Protein AF-K0SWX4-F1 (afdb_monomer)

Structure (mmCIF, N/CA/C/O backbone):
data_AF-K0SWX4-F1
#
_entry.id   AF-K0SWX4-F1
#
loop_
_atom_site.group_PDB
_atom_site.id
_atom_site.type_symbol
_atom_site.label_atom_id
_atom_site.label_alt_id
_atom_site.label_comp_id
_atom_site.label_asym_id
_atom_site.label_entity_id
_atom_site.label_seq_id
_atom_site.pdbx_PDB_ins_code
_atom_site.Cartn_x
_atom_site.Cartn_y
_atom_site.Cartn_z
_atom_site.occupancy
_atom_site.B_iso_or_equiv
_atom_site.auth_seq_id
_atom_site.auth_comp_id
_atom_site.auth_asym_id
_atom_site.auth_atom_id
_atom_site.pdbx_PDB_model_num
ATOM 1 N N . MET A 1 1 ? -8.204 -8.495 -2.768 1.00 73.88 1 MET A N 1
ATOM 2 C CA . MET A 1 1 ? -7.531 -7.371 -2.084 1.00 73.88 1 MET A CA 1
ATOM 3 C C . MET A 1 1 ? -8.115 -6.073 -2.596 1.00 73.88 1 MET A C 1
ATOM 5 O O . MET A 1 1 ? -8.138 -5.875 -3.806 1.00 73.88 1 MET A O 1
ATOM 9 N N . SER A 1 2 ? -8.599 -5.225 -1.696 1.00 73.62 2 SER A N 1
ATOM 10 C CA . SER A 1 2 ? -9.061 -3.868 -1.990 1.00 73.62 2 SER A CA 1
ATOM 11 C C . SER A 1 2 ? -8.712 -2.959 -0.817 1.00 73.62 2 SER A C 1
ATOM 13 O O . SER A 1 2 ? -8.769 -3.382 0.331 1.00 73.62 2 SER A O 1
ATOM 15 N N . LEU A 1 3 ? -8.349 -1.711 -1.095 1.00 68.25 3 LEU A N 1
ATOM 16 C CA . LEU A 1 3 ? -8.061 -0.718 -0.062 1.00 68.25 3 LEU A CA 1
ATOM 17 C C . LEU A 1 3 ? -9.320 0.089 0.289 1.00 68.25 3 LEU A C 1
ATOM 19 O O . LEU A 1 3 ? -10.052 0.517 -0.609 1.00 68.25 3 LEU A O 1
ATOM 23 N N . VAL A 1 4 ? -9.515 0.353 1.579 1.00 74.12 4 VAL A N 1
ATOM 24 C CA . VAL A 1 4 ? -10.609 1.136 2.162 1.00 74.12 4 VAL A CA 1
ATOM 25 C C . VAL A 1 4 ? -9.999 2.144 3.145 1.00 74.12 4 VAL A C 1
ATOM 27 O O . VAL A 1 4 ? -9.346 1.778 4.109 1.00 74.12 4 VAL A O 1
ATOM 30 N N . SER A 1 5 ? -10.140 3.449 2.911 1.00 65.44 5 SER A N 1
ATOM 31 C CA . SER A 1 5 ? -9.577 4.437 3.847 1.00 65.44 5 SER A CA 1
ATOM 32 C C . SER A 1 5 ? -10.536 4.763 4.982 1.00 65.44 5 SER A C 1
ATOM 34 O O . SER A 1 5 ? -11.721 5.000 4.730 1.00 65.44 5 SER A O 1
ATOM 36 N N . VAL A 1 6 ? -9.986 4.994 6.173 1.00 60.62 6 VAL A N 1
ATOM 37 C CA . VAL A 1 6 ? -10.637 5.818 7.195 1.00 60.62 6 VAL A CA 1
ATOM 38 C C . VAL A 1 6 ? -10.441 7.280 6.772 1.00 60.62 6 VAL A C 1
ATOM 40 O O . VAL A 1 6 ? -9.322 7.779 6.724 1.00 60.62 6 VAL A O 1
ATOM 43 N N . ALA A 1 7 ? -11.506 7.933 6.309 1.00 52.31 7 ALA A N 1
ATOM 44 C CA . ALA A 1 7 ? -11.411 9.186 5.556 1.00 52.31 7 ALA A CA 1
ATOM 45 C C . ALA A 1 7 ? -10.771 10.352 6.343 1.00 52.31 7 ALA A C 1
ATOM 47 O O . ALA A 1 7 ? -11.302 10.776 7.370 1.00 52.31 7 ALA A O 1
ATOM 48 N N . GLU A 1 8 ? -9.717 10.961 5.787 1.00 57.41 8 GLU A N 1
ATOM 49 C CA . GLU A 1 8 ? -9.300 12.328 6.128 1.00 57.41 8 GLU A CA 1
ATOM 50 C C . GLU A 1 8 ? -10.090 13.349 5.287 1.00 57.41 8 GLU A C 1
ATOM 52 O O . GLU A 1 8 ? -10.348 13.146 4.096 1.00 57.41 8 GLU A O 1
ATOM 57 N N . GLN A 1 9 ? -10.517 14.458 5.901 1.00 57.69 9 GLN A N 1
ATOM 58 C CA . GLN A 1 9 ? -11.397 15.434 5.247 1.00 57.69 9 GLN A CA 1
ATOM 59 C C . GLN A 1 9 ? -10.751 16.038 3.986 1.00 57.69 9 GLN A C 1
ATOM 61 O O . GLN A 1 9 ? -9.709 16.681 4.053 1.00 57.69 9 GLN A O 1
ATOM 66 N N . GLY A 1 10 ? -11.413 15.888 2.832 1.00 62.50 10 GLY A N 1
ATOM 67 C CA . GLY A 1 10 ? -11.017 16.525 1.568 1.00 62.50 10 GLY A CA 1
ATOM 68 C C . GLY A 1 10 ? -10.025 15.740 0.697 1.00 62.50 10 GLY A C 1
ATOM 69 O O . GLY A 1 10 ? -9.715 16.201 -0.403 1.00 62.50 10 GLY A O 1
ATOM 70 N N . LEU A 1 11 ? -9.568 14.562 1.136 1.00 71.06 11 LEU A N 1
ATOM 71 C CA . LEU A 1 11 ? -8.684 13.681 0.369 1.00 71.06 11 LEU A CA 1
ATOM 72 C C . LEU A 1 11 ? -9.483 12.711 -0.518 1.00 71.06 11 LEU A C 1
ATOM 74 O O . LEU A 1 11 ? -10.332 11.961 -0.038 1.00 71.06 11 LEU A O 1
ATOM 78 N N . SER A 1 12 ? -9.175 12.662 -1.818 1.00 75.88 12 SER A N 1
ATOM 79 C CA . SER A 1 12 ? -9.684 11.611 -2.711 1.00 75.88 12 SER A CA 1
ATOM 80 C C . SER A 1 12 ? -8.757 10.398 -2.670 1.00 75.88 12 SER A C 1
ATOM 82 O O . SER A 1 12 ? -7.891 10.250 -3.533 1.00 75.88 12 SER A O 1
ATOM 84 N N . PHE A 1 13 ? -8.961 9.524 -1.681 1.00 81.25 13 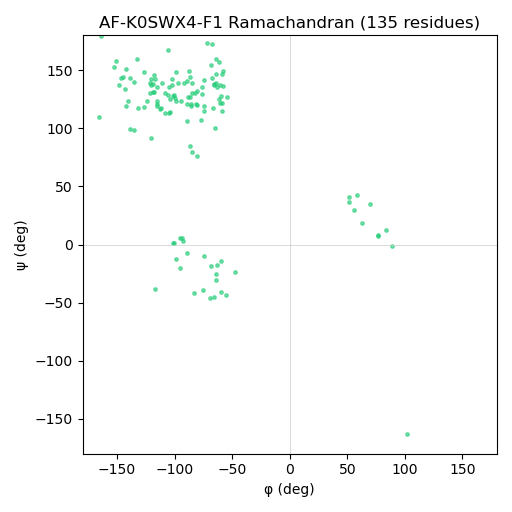PHE A N 1
ATOM 85 C CA . PHE A 1 13 ? -8.174 8.300 -1.495 1.00 81.25 13 PHE A CA 1
ATOM 86 C C . PHE A 1 13 ? -8.244 7.344 -2.690 1.00 81.25 13 PHE A C 1
ATOM 88 O O . PHE A 1 13 ? -7.234 6.773 -3.089 1.00 81.25 13 PHE A O 1
ATOM 95 N N . ILE A 1 14 ? -9.429 7.180 -3.281 1.00 84.81 14 ILE A N 1
ATOM 96 C CA . ILE A 1 14 ? -9.672 6.277 -4.407 1.00 84.81 14 ILE A CA 1
ATOM 97 C C . ILE A 1 14 ? -10.204 7.051 -5.607 1.00 84.81 14 ILE A C 1
ATOM 99 O O . ILE A 1 14 ? -11.053 7.933 -5.473 1.00 84.81 14 ILE A O 1
ATOM 103 N N . GLN A 1 15 ? -9.723 6.708 -6.799 1.00 81.38 15 GLN A N 1
ATOM 104 C CA . GLN A 1 15 ? -10.262 7.230 -8.047 1.00 81.38 15 GLN A CA 1
ATOM 105 C C . GLN A 1 15 ? -10.264 6.165 -9.139 1.00 81.38 15 GLN A C 1
ATOM 107 O O . GLN A 1 15 ? -9.259 5.496 -9.369 1.00 81.38 15 GLN A O 1
ATOM 112 N N . SER A 1 16 ? -11.383 6.044 -9.857 1.00 81.44 16 SER A N 1
ATOM 113 C CA . SER A 1 16 ? -11.470 5.172 -11.028 1.00 81.44 16 SER A CA 1
ATOM 114 C C . SER A 1 16 ? -10.985 5.908 -12.280 1.00 81.44 16 SER A C 1
ATOM 116 O O . SER A 1 16 ? -11.525 6.954 -12.646 1.00 81.44 16 SER A O 1
ATOM 118 N N . ILE A 1 17 ? -9.951 5.379 -12.935 1.00 77.75 17 ILE A N 1
ATOM 119 C CA . ILE A 1 17 ? -9.400 5.886 -14.197 1.00 77.75 17 ILE A CA 1
ATOM 120 C C . ILE A 1 17 ? -9.359 4.712 -15.177 1.00 77.75 17 ILE A C 1
ATOM 122 O O . ILE A 1 17 ? -8.703 3.706 -14.929 1.00 77.75 17 ILE A O 1
ATOM 126 N N . GLY A 1 18 ? -10.085 4.812 -16.295 1.00 76.44 18 GLY A N 1
ATOM 127 C CA . GLY A 1 18 ? -10.105 3.752 -17.312 1.00 76.44 18 GLY A CA 1
ATOM 128 C C . GLY A 1 18 ? -10.575 2.390 -16.779 1.00 76.44 18 GLY A C 1
ATOM 129 O O . GLY A 1 18 ? -9.968 1.370 -17.100 1.00 76.44 18 GLY A O 1
ATOM 130 N N . ASN A 1 19 ? -11.629 2.379 -15.953 1.00 80.38 19 ASN A N 1
ATOM 131 C CA . ASN A 1 19 ? -12.196 1.193 -15.287 1.00 80.38 19 ASN A CA 1
ATOM 132 C C . ASN A 1 19 ? -11.254 0.487 -14.299 1.00 80.38 19 ASN A C 1
ATOM 134 O O . ASN A 1 19 ? -11.477 -0.674 -13.955 1.00 80.38 19 ASN A O 1
ATOM 138 N N . LYS A 1 20 ? -10.201 1.167 -13.840 1.00 80.56 20 LYS A N 1
ATOM 139 C CA . LYS A 1 20 ? -9.308 0.673 -12.793 1.00 80.56 20 LYS A CA 1
ATOM 140 C C . LYS A 1 20 ? -9.313 1.631 -11.620 1.00 80.56 20 LYS A C 1
ATOM 142 O O . LYS A 1 20 ? -9.259 2.843 -11.814 1.00 80.56 20 LYS A O 1
ATOM 147 N N . ASN A 1 21 ? -9.357 1.077 -10.417 1.00 84.44 21 ASN A N 1
ATOM 148 C CA . ASN A 1 21 ? -9.176 1.859 -9.208 1.00 84.44 21 ASN A CA 1
ATOM 149 C C . ASN A 1 21 ? -7.694 2.189 -9.040 1.00 84.44 21 ASN A C 1
ATOM 151 O O . ASN A 1 21 ? -6.822 1.343 -9.237 1.00 84.44 21 ASN A O 1
ATOM 155 N N . HIS A 1 22 ? -7.435 3.438 -8.695 1.00 83.19 22 HIS A N 1
ATOM 156 C CA . HIS A 1 22 ? -6.139 3.940 -8.287 1.00 83.19 22 HIS A CA 1
ATOM 157 C C . HIS A 1 22 ? -6.280 4.506 -6.884 1.00 83.19 22 HIS A C 1
ATOM 159 O O . HIS A 1 22 ? -7.295 5.134 -6.573 1.00 83.19 22 HIS A O 1
ATOM 165 N N . TYR A 1 23 ? -5.249 4.304 -6.073 1.00 90.75 23 TYR A N 1
ATOM 166 C CA . TYR A 1 23 ? -5.248 4.711 -4.676 1.00 90.75 23 TYR A CA 1
ATOM 167 C C . TYR A 1 23 ? -4.163 5.752 -4.420 1.00 90.75 23 TYR A C 1
ATOM 169 O O . TYR A 1 23 ? -3.082 5.686 -5.010 1.00 90.75 23 TYR A O 1
ATOM 177 N N . LEU A 1 24 ? -4.467 6.727 -3.573 1.00 91.12 24 LEU A N 1
ATOM 178 C CA . LEU A 1 24 ? -3.579 7.805 -3.165 1.00 91.12 24 LEU A CA 1
ATOM 179 C C . LEU A 1 24 ? -3.253 7.636 -1.690 1.00 91.12 24 LEU A C 1
ATOM 181 O O . LEU A 1 24 ? -4.142 7.698 -0.849 1.00 91.12 24 LEU A O 1
ATOM 185 N N . LEU A 1 25 ? -1.978 7.419 -1.402 1.00 92.19 25 LEU A N 1
ATOM 186 C CA . LEU A 1 25 ? -1.449 7.267 -0.060 1.00 92.19 25 LEU A CA 1
ATOM 187 C C . LEU A 1 25 ? -0.699 8.534 0.337 1.00 92.19 25 LEU A C 1
ATOM 189 O O . LEU A 1 25 ? 0.087 9.079 -0.446 1.00 92.19 25 LEU A O 1
ATOM 193 N N . HIS A 1 26 ? -0.939 8.975 1.563 1.00 92.19 26 HIS A N 1
ATOM 194 C CA . HIS A 1 26 ? -0.179 10.029 2.225 1.00 92.19 26 HIS A CA 1
ATOM 195 C C . HIS A 1 26 ? 0.718 9.405 3.287 1.00 92.19 26 HIS A C 1
ATOM 197 O O . HIS A 1 26 ? 0.564 8.233 3.616 1.00 92.19 26 HIS A O 1
ATOM 203 N N . SER A 1 27 ? 1.666 10.173 3.808 1.00 93.31 27 SER A N 1
ATOM 204 C CA . SER A 1 27 ? 2.477 9.776 4.961 1.00 93.31 27 SER A CA 1
ATOM 205 C C . SER A 1 27 ? 1.636 9.697 6.217 1.00 93.31 27 SER A C 1
ATOM 207 O O . SER A 1 27 ? 0.779 10.554 6.420 1.00 93.31 27 SER A O 1
ATOM 209 N N . SER A 1 28 ? 1.940 8.722 7.073 1.00 92.62 28 SER A N 1
ATOM 210 C CA . SER A 1 28 ? 1.291 8.561 8.378 1.00 92.62 28 SER A CA 1
ATOM 211 C C . SER A 1 28 ? -0.237 8.455 8.290 1.00 92.62 28 SER A C 1
ATOM 213 O O . SER A 1 28 ? -0.948 8.869 9.201 1.00 92.62 28 SER A O 1
ATOM 215 N N . MET A 1 29 ? -0.738 7.914 7.180 1.00 90.25 29 MET A N 1
ATOM 216 C CA . MET A 1 29 ? -2.155 7.718 6.907 1.00 90.25 29 MET A CA 1
ATOM 217 C C . MET A 1 29 ? -2.551 6.301 7.316 1.00 90.25 29 MET A C 1
ATOM 219 O O . MET A 1 29 ? -1.982 5.330 6.813 1.00 90.25 29 MET A O 1
ATOM 223 N N . THR A 1 30 ? -3.547 6.183 8.191 1.00 92.44 30 THR A N 1
ATOM 224 C CA . THR A 1 30 ? -4.129 4.889 8.566 1.00 92.44 30 THR A CA 1
ATOM 225 C C . THR A 1 30 ? -5.123 4.423 7.508 1.00 92.44 30 THR A C 1
ATOM 227 O O . THR A 1 30 ? -5.977 5.180 7.037 1.00 92.44 30 THR A O 1
ATOM 230 N N . ILE A 1 31 ? -4.993 3.163 7.112 1.00 91.25 31 ILE A N 1
ATOM 231 C CA . ILE A 1 31 ? -5.726 2.554 6.010 1.00 91.25 31 ILE A CA 1
ATOM 232 C C . ILE A 1 31 ? -6.230 1.187 6.451 1.00 91.25 31 ILE A C 1
ATOM 234 O O . ILE A 1 31 ? -5.512 0.420 7.093 1.00 91.25 31 ILE A O 1
ATOM 238 N N . GLU A 1 32 ? -7.457 0.877 6.050 1.00 91.62 32 GLU A N 1
ATOM 239 C CA . GLU A 1 32 ? -8.017 -0.461 6.121 1.00 91.62 32 GLU A CA 1
ATOM 240 C C . GLU A 1 32 ? -7.911 -1.142 4.747 1.00 91.62 32 GLU A C 1
ATOM 242 O O . GLU A 1 32 ? -7.913 -0.518 3.681 1.00 91.62 32 GLU A O 1
ATOM 247 N N . MET A 1 33 ? -7.757 -2.454 4.741 1.00 89.69 33 MET A N 1
ATOM 248 C CA . MET A 1 33 ? -7.595 -3.237 3.529 1.00 89.69 33 MET A CA 1
ATOM 249 C C . MET A 1 33 ? -8.367 -4.535 3.675 1.00 89.69 33 MET A C 1
ATOM 251 O O . MET A 1 33 ? -8.097 -5.318 4.579 1.00 89.69 33 MET A O 1
ATOM 255 N N . ASP A 1 34 ? -9.270 -4.788 2.738 1.00 91.25 34 ASP A N 1
ATOM 256 C CA . ASP A 1 34 ? -9.934 -6.077 2.619 1.00 91.25 34 ASP A CA 1
ATOM 257 C C . ASP A 1 34 ? -9.018 -7.050 1.878 1.00 91.25 34 ASP A C 1
ATOM 259 O O . ASP A 1 34 ? -8.618 -6.817 0.727 1.00 91.25 34 ASP A O 1
ATOM 263 N N . LEU A 1 35 ? -8.689 -8.157 2.534 1.00 89.75 35 LEU A N 1
ATOM 264 C CA . LEU A 1 35 ? -7.942 -9.271 1.974 1.00 89.75 35 LEU A CA 1
ATOM 265 C C . LEU A 1 35 ? -8.876 -10.423 1.615 1.00 89.75 35 LEU A C 1
ATOM 267 O O . LEU A 1 35 ? -9.792 -10.769 2.350 1.00 89.75 35 LEU A O 1
ATOM 271 N N . ASP A 1 36 ? -8.568 -11.080 0.498 1.00 87.06 36 ASP A N 1
ATOM 272 C CA . ASP A 1 36 ? -9.267 -12.285 0.062 1.00 87.06 36 ASP A CA 1
ATOM 273 C C . ASP A 1 36 ? -8.291 -13.457 0.024 1.00 87.06 36 ASP A C 1
ATOM 275 O O . ASP A 1 36 ? -7.130 -13.297 -0.363 1.00 87.06 36 ASP A O 1
ATOM 279 N N . GLY A 1 37 ? -8.783 -14.658 0.334 1.00 84.81 37 GLY A N 1
ATOM 280 C CA . GLY A 1 37 ? -8.013 -15.891 0.160 1.00 84.81 37 GLY A CA 1
ATOM 281 C C . GLY A 1 37 ? -6.841 -16.037 1.130 1.00 84.81 37 GLY A C 1
ATOM 282 O O . GLY A 1 37 ? -5.804 -16.588 0.749 1.00 84.81 37 GLY A O 1
ATOM 283 N N . LEU A 1 38 ? -7.008 -15.548 2.361 1.00 87.81 38 LEU A N 1
ATOM 284 C CA . LEU A 1 38 ? -6.068 -15.778 3.452 1.00 87.81 38 LEU A CA 1
ATOM 285 C C . LEU A 1 38 ? -5.906 -17.285 3.726 1.00 87.81 38 LEU A C 1
ATOM 287 O O . LEU A 1 38 ? -6.858 -18.057 3.561 1.00 87.81 38 LEU A O 1
ATOM 291 N N . PRO A 1 39 ? -4.709 -17.738 4.137 1.00 88.00 39 PRO A N 1
ATOM 292 C CA . PRO A 1 39 ? -4.557 -19.080 4.681 1.00 88.00 39 PRO A CA 1
ATOM 293 C C . PRO A 1 39 ? -5.399 -19.236 5.958 1.00 88.00 39 PRO A C 1
ATOM 295 O O . PRO A 1 39 ? -5.696 -18.256 6.636 1.00 88.00 39 PRO A O 1
ATOM 298 N N . ALA A 1 40 ? -5.749 -20.478 6.300 1.00 85.94 40 ALA A N 1
ATOM 299 C CA . ALA A 1 40 ? -6.442 -20.766 7.553 1.00 85.94 40 ALA A CA 1
ATOM 300 C C . ALA A 1 40 ? -5.616 -20.269 8.752 1.00 85.94 40 ALA A C 1
ATOM 302 O O . ALA A 1 40 ? -4.393 -20.462 8.762 1.00 85.94 40 ALA A O 1
ATOM 303 N N . GLU A 1 41 ? -6.271 -19.638 9.726 1.00 83.56 41 GLU A N 1
ATOM 304 C CA . GLU A 1 41 ? -5.633 -18.959 10.862 1.00 83.56 41 GLU A CA 1
ATOM 305 C C . GLU A 1 41 ? -4.697 -19.904 11.625 1.00 83.56 41 GLU A C 1
ATOM 307 O O . GLU A 1 41 ? -3.539 -19.577 11.864 1.00 83.56 41 GLU A O 1
ATOM 312 N N . GLU A 1 42 ? -5.132 -21.143 11.866 1.00 85.12 42 GLU A N 1
ATOM 313 C CA . GLU A 1 42 ? -4.357 -22.186 12.545 1.00 85.12 42 GLU A CA 1
ATOM 314 C C . GLU A 1 42 ? -3.076 -22.602 11.807 1.00 85.12 42 GLU A C 1
ATOM 316 O O . GLU A 1 42 ? -2.191 -23.243 12.376 1.00 85.12 42 GLU A O 1
ATOM 321 N N . SER A 1 43 ? -2.977 -22.274 10.516 1.00 85.31 43 SER A N 1
ATOM 322 C CA . SER A 1 43 ? -1.802 -22.568 9.697 1.00 85.31 43 SER A CA 1
ATOM 323 C C . SER A 1 43 ? -0.745 -21.462 9.736 1.00 85.31 43 SER A C 1
ATOM 325 O O . SER A 1 43 ? 0.353 -21.654 9.205 1.00 85.31 43 SER A O 1
ATOM 327 N N . CYS A 1 44 ? -1.068 -20.333 10.366 1.00 82.00 44 CYS A N 1
ATOM 328 C CA . CYS A 1 44 ? -0.151 -19.263 10.714 1.00 82.00 44 CYS A CA 1
ATOM 329 C C . CYS A 1 44 ? 0.177 -19.369 12.210 1.00 82.00 44 CYS A C 1
ATOM 331 O O . CYS A 1 44 ? -0.692 -19.605 13.039 1.00 82.00 44 CYS A O 1
ATOM 333 N N . THR A 1 45 ? 1.444 -19.205 12.595 1.00 77.44 45 THR A N 1
ATOM 334 C CA . THR A 1 45 ? 1.769 -19.022 14.019 1.00 77.44 45 THR A CA 1
ATOM 335 C C . THR A 1 45 ? 1.138 -17.718 14.498 1.00 77.44 45 THR A C 1
ATOM 337 O O . THR A 1 45 ? 1.249 -16.730 13.773 1.00 77.44 45 THR A O 1
ATOM 340 N N . ASN A 1 46 ? 0.561 -17.700 15.704 1.00 62.97 46 ASN A N 1
ATOM 341 C CA . ASN A 1 46 ? -0.208 -16.573 16.265 1.00 62.97 46 ASN A CA 1
ATOM 342 C C . ASN A 1 46 ? 0.467 -15.189 16.140 1.00 62.97 46 ASN A C 1
ATOM 344 O O . ASN A 1 46 ? -0.222 -14.177 16.100 1.00 62.97 46 ASN A O 1
ATOM 348 N N . ASP A 1 47 ? 1.795 -15.139 16.012 1.00 66.69 47 ASP A N 1
ATOM 349 C CA . ASP A 1 47 ? 2.566 -13.894 15.932 1.00 66.69 47 ASP A CA 1
ATOM 350 C C . ASP A 1 47 ? 2.869 -13.425 14.490 1.00 66.69 47 ASP A C 1
ATOM 352 O O . ASP A 1 47 ? 3.638 -12.486 14.289 1.00 66.69 47 ASP A O 1
ATOM 356 N N . ARG A 1 48 ? 2.331 -14.087 13.453 1.00 72.12 48 ARG A N 1
ATOM 357 C CA . ARG A 1 48 ? 2.611 -13.760 12.042 1.00 72.12 48 ARG A CA 1
ATOM 358 C C . ARG A 1 48 ? 1.345 -13.380 11.281 1.00 72.12 48 ARG A C 1
ATOM 360 O O . ARG A 1 48 ? 0.709 -14.223 10.657 1.00 72.12 48 ARG A O 1
ATOM 367 N N . LEU A 1 49 ? 1.049 -12.080 11.261 1.00 80.56 49 LEU A N 1
ATOM 368 C CA . LEU A 1 49 ? -0.044 -11.476 10.480 1.00 80.56 49 LEU A CA 1
ATOM 369 C C . LEU A 1 49 ? 0.265 -11.390 8.965 1.00 80.56 49 LEU A C 1
ATOM 371 O O . LEU A 1 49 ? -0.617 -11.102 8.158 1.00 80.56 49 LEU A O 1
ATOM 375 N N . GLY A 1 50 ? 1.514 -11.669 8.575 1.00 87.81 50 GLY A N 1
ATOM 376 C CA . GLY A 1 50 ? 2.050 -11.407 7.237 1.00 87.81 50 GLY A CA 1
ATOM 377 C C . GLY A 1 50 ? 2.920 -10.149 7.229 1.00 87.81 50 GLY A C 1
ATOM 378 O O . GLY A 1 50 ? 3.359 -9.689 8.283 1.00 87.81 50 GLY A O 1
ATOM 379 N N . THR A 1 51 ? 3.183 -9.601 6.046 1.00 92.38 51 THR A N 1
ATOM 380 C CA . THR A 1 51 ? 3.829 -8.289 5.886 1.00 92.38 51 THR A CA 1
ATOM 381 C C . THR A 1 51 ? 3.231 -7.532 4.706 1.00 92.38 51 THR A C 1
ATOM 383 O O . THR A 1 51 ? 2.770 -8.142 3.736 1.00 92.38 51 THR A O 1
ATOM 386 N N . LEU A 1 52 ? 3.248 -6.204 4.775 1.00 95.19 52 LEU A N 1
ATOM 387 C CA . LEU A 1 52 ? 2.955 -5.344 3.639 1.00 95.19 52 LEU A CA 1
ATOM 388 C C . LEU A 1 52 ? 4.268 -4.838 3.046 1.00 95.19 52 LEU A C 1
ATOM 390 O O . LEU A 1 52 ? 5.099 -4.279 3.754 1.00 95.19 52 LEU A O 1
ATOM 394 N N . ALA A 1 53 ? 4.440 -4.999 1.738 1.00 95.62 53 ALA A N 1
ATOM 395 C CA . ALA A 1 53 ? 5.597 -4.490 1.014 1.00 95.62 53 ALA A CA 1
ATOM 396 C C . ALA A 1 53 ? 5.157 -3.427 0.006 1.00 95.62 53 ALA A C 1
ATOM 398 O O . ALA A 1 53 ? 4.331 -3.688 -0.873 1.00 95.62 53 ALA A O 1
ATOM 399 N N . LEU A 1 54 ? 5.736 -2.234 0.115 1.00 96.06 54 LEU A N 1
ATOM 400 C CA . LEU A 1 54 ? 5.545 -1.130 -0.814 1.00 96.06 54 LEU A CA 1
ATOM 401 C C . LEU A 1 54 ? 6.790 -0.993 -1.693 1.00 96.06 54 LEU A C 1
ATOM 403 O O . LEU A 1 54 ? 7.871 -0.646 -1.221 1.00 96.06 54 LEU A O 1
ATOM 407 N N . ILE A 1 55 ? 6.638 -1.261 -2.988 1.00 95.75 55 ILE A N 1
ATOM 408 C CA . ILE A 1 55 ? 7.747 -1.312 -3.943 1.00 95.75 55 ILE A CA 1
ATOM 409 C C . ILE A 1 55 ? 7.589 -0.202 -4.975 1.00 95.75 55 ILE A C 1
ATOM 411 O O . ILE A 1 55 ? 6.597 -0.160 -5.703 1.00 95.75 55 ILE A O 1
ATOM 415 N N . LYS A 1 56 ? 8.573 0.695 -5.074 1.00 95.12 56 LYS A N 1
ATOM 416 C CA . LYS A 1 56 ? 8.585 1.747 -6.098 1.00 95.12 56 LYS A CA 1
ATOM 417 C C . LYS A 1 56 ? 8.732 1.132 -7.485 1.00 95.12 56 LYS A C 1
ATOM 419 O O . LYS A 1 56 ? 9.557 0.237 -7.680 1.00 95.12 56 LYS A O 1
ATOM 424 N N . LEU A 1 57 ? 7.966 1.631 -8.458 1.00 91.88 57 LEU A N 1
ATOM 425 C CA . LEU A 1 57 ? 8.105 1.178 -9.841 1.00 91.88 57 LEU A CA 1
ATOM 426 C C . LEU A 1 57 ? 9.526 1.440 -10.355 1.00 91.88 57 LEU A C 1
ATOM 428 O O . LEU A 1 57 ? 10.051 2.553 -10.261 1.00 91.88 57 LEU A O 1
ATOM 432 N N . ALA A 1 58 ? 10.130 0.385 -10.895 1.00 89.69 58 ALA A N 1
ATOM 433 C CA . ALA A 1 58 ? 11.482 0.410 -11.423 1.00 89.69 58 ALA A CA 1
ATOM 434 C C . ALA A 1 58 ? 11.573 1.268 -12.694 1.00 89.69 58 ALA A C 1
ATOM 436 O O . ALA A 1 58 ? 10.603 1.426 -13.441 1.00 89.69 58 ALA A O 1
ATOM 437 N N . SER A 1 59 ? 12.767 1.791 -12.955 1.00 87.62 59 SER A N 1
ATOM 438 C CA . SER A 1 59 ? 13.098 2.488 -14.196 1.00 87.62 59 SER A CA 1
ATOM 439 C C . SER A 1 59 ? 14.489 2.045 -14.609 1.00 87.62 59 SER A C 1
ATOM 441 O O . SER A 1 59 ? 15.492 2.496 -14.045 1.00 87.62 59 SER A O 1
ATOM 443 N N . ASN A 1 60 ? 14.521 1.106 -15.554 1.00 89.81 60 ASN A N 1
ATOM 444 C CA . ASN A 1 60 ? 15.712 0.316 -15.823 1.00 89.81 60 ASN A CA 1
ATOM 445 C C . ASN A 1 60 ? 16.237 0.604 -17.219 1.00 89.81 60 ASN A C 1
ATOM 447 O O . ASN A 1 60 ? 15.487 0.634 -18.195 1.00 89.81 60 ASN A O 1
ATOM 451 N N . THR 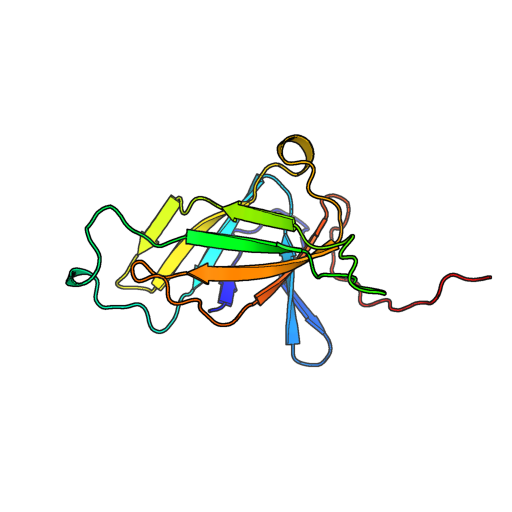A 1 61 ? 17.548 0.780 -17.318 1.00 91.31 61 THR A N 1
ATOM 452 C CA . THR A 1 61 ? 18.238 0.942 -18.595 1.00 91.31 61 THR A CA 1
ATOM 453 C C . THR A 1 61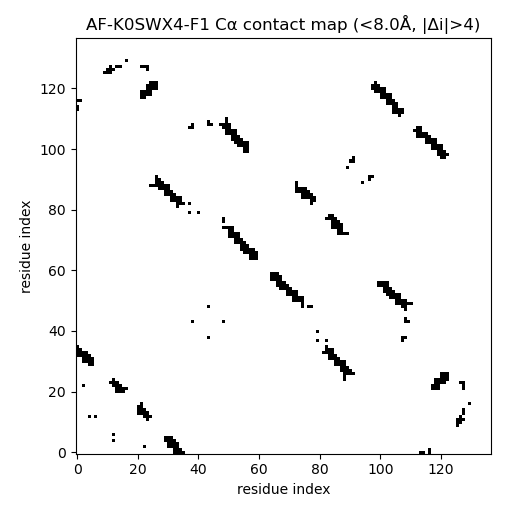 ? 19.641 0.363 -18.489 1.00 91.31 61 THR A C 1
ATOM 455 O O . THR A 1 61 ? 20.306 0.547 -17.478 1.00 91.31 61 THR A O 1
ATOM 458 N N . HIS A 1 62 ? 20.096 -0.371 -19.508 1.00 92.12 62 HIS A N 1
ATOM 459 C CA . HIS A 1 62 ? 21.464 -0.915 -19.579 1.00 92.12 62 HIS A CA 1
ATOM 460 C C . HIS A 1 62 ? 21.912 -1.709 -18.329 1.00 92.12 62 HIS A C 1
ATOM 462 O O . HIS A 1 62 ? 23.066 -1.636 -17.920 1.00 92.12 62 HIS A O 1
ATOM 468 N N . GLY A 1 63 ? 20.998 -2.465 -17.707 1.00 88.19 63 GLY A N 1
ATOM 469 C CA . GLY A 1 63 ? 21.291 -3.245 -16.494 1.00 88.19 63 GLY A CA 1
ATOM 470 C C . GLY A 1 63 ? 21.377 -2.420 -15.205 1.00 88.19 63 GLY A C 1
ATOM 471 O O . GLY A 1 63 ? 21.732 -2.959 -14.163 1.00 88.19 63 GLY A O 1
ATOM 472 N N . TRP A 1 64 ? 21.038 -1.134 -15.266 1.00 87.19 64 TRP A N 1
ATOM 473 C CA . TRP A 1 64 ? 20.9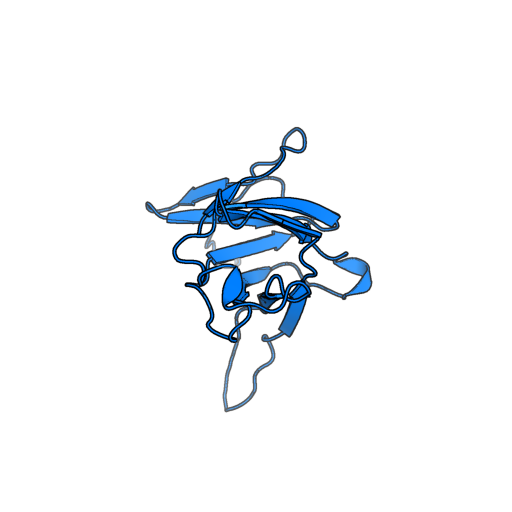93 -0.230 -14.128 1.00 87.19 64 TRP A CA 1
ATOM 474 C C . TRP A 1 64 ? 19.543 0.053 -13.719 1.00 87.19 64 TRP A C 1
ATOM 476 O O . TRP A 1 64 ? 18.739 0.449 -14.566 1.00 87.19 64 TRP A O 1
ATOM 486 N N . ASP A 1 65 ? 19.227 -0.114 -12.431 1.00 88.00 65 ASP A N 1
ATOM 487 C CA . ASP A 1 65 ? 17.955 0.282 -11.812 1.00 88.00 65 ASP A CA 1
ATOM 488 C C . ASP A 1 65 ? 18.191 1.498 -10.907 1.00 88.00 65 ASP A C 1
ATOM 490 O O . ASP A 1 65 ? 18.902 1.421 -9.908 1.00 88.00 65 ASP A O 1
ATOM 494 N N . ASN A 1 66 ? 17.622 2.642 -11.292 1.00 80.94 66 ASN A N 1
ATOM 495 C CA . ASN A 1 66 ? 17.683 3.895 -10.522 1.00 80.94 66 ASN A CA 1
ATOM 496 C C . ASN A 1 66 ? 16.389 4.171 -9.741 1.00 80.94 66 ASN A C 1
ATOM 498 O O . ASN A 1 66 ? 16.218 5.245 -9.162 1.00 80.94 66 ASN A O 1
ATOM 502 N N . GLY A 1 67 ? 15.417 3.266 -9.826 1.00 82.50 67 GLY A N 1
ATOM 503 C CA . GLY A 1 67 ? 14.034 3.542 -9.483 1.00 82.50 67 GLY A CA 1
ATOM 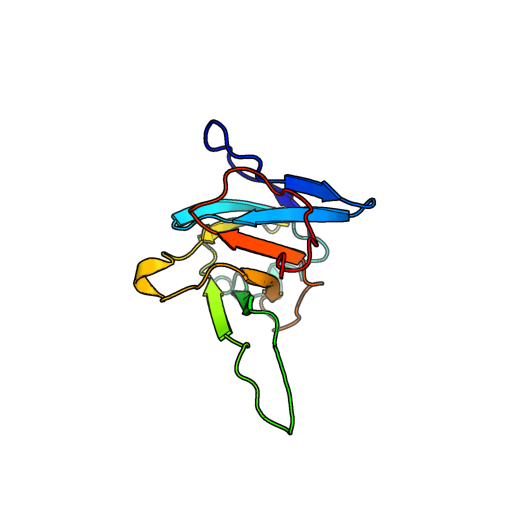504 C C . GLY A 1 67 ? 13.511 2.716 -8.322 1.00 82.50 67 GLY A C 1
ATOM 505 O O . GLY A 1 67 ? 12.734 3.257 -7.533 1.00 82.50 67 GLY A O 1
ATOM 506 N N . GLN A 1 68 ? 13.896 1.447 -8.230 1.00 91.69 68 GLN A N 1
ATOM 507 C CA . GLN A 1 68 ? 13.280 0.514 -7.301 1.00 91.69 68 GLN A CA 1
ATOM 508 C C . GLN A 1 68 ? 13.751 0.745 -5.864 1.00 91.69 68 GLN A C 1
ATOM 510 O O . GLN A 1 68 ? 14.937 0.827 -5.561 1.00 91.69 68 GLN A O 1
ATOM 515 N N . GLN A 1 69 ? 12.777 0.839 -4.970 1.00 93.94 69 GLN A N 1
ATOM 516 C CA . GLN A 1 69 ? 12.952 0.923 -3.526 1.00 93.94 69 GLN A CA 1
ATOM 517 C C . GLN A 1 69 ? 11.883 0.035 -2.898 1.00 93.94 69 GLN A C 1
ATOM 519 O O . GLN A 1 69 ? 10.770 -0.029 -3.426 1.00 93.94 69 GLN A O 1
ATOM 524 N N . LEU A 1 70 ? 12.218 -0.645 -1.806 1.00 94.88 70 LEU A N 1
ATOM 525 C CA . LEU A 1 70 ? 11.301 -1.493 -1.054 1.00 94.88 70 LEU A CA 1
ATOM 526 C C . LEU A 1 70 ? 11.157 -0.925 0.353 1.00 94.88 70 LEU A C 1
ATOM 528 O O . LEU A 1 70 ? 12.158 -0.635 1.006 1.00 94.88 70 LEU A O 1
ATOM 532 N N . PHE A 1 71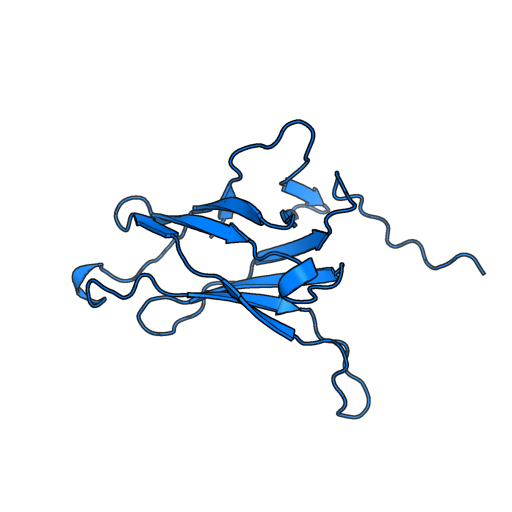 ? 9.913 -0.791 0.798 1.00 95.31 71 PHE A N 1
ATOM 533 C CA . PHE A 1 71 ? 9.561 -0.386 2.150 1.00 95.31 71 PHE A CA 1
ATOM 534 C C . PHE A 1 71 ? 8.657 -1.452 2.762 1.00 95.31 71 PHE A C 1
ATOM 536 O O . PHE A 1 71 ? 7.607 -1.766 2.198 1.00 95.31 71 PHE A O 1
ATOM 543 N N . ASP A 1 72 ? 9.064 -1.988 3.908 1.00 93.31 72 ASP A N 1
ATOM 544 C CA . ASP A 1 72 ? 8.216 -2.858 4.717 1.00 93.31 72 ASP A CA 1
ATOM 545 C C . ASP A 1 72 ? 7.284 -1.992 5.568 1.00 93.31 72 ASP A C 1
ATOM 547 O O . ASP A 1 72 ? 7.722 -1.048 6.230 1.00 93.31 72 ASP A O 1
ATOM 551 N N . ILE A 1 73 ? 5.992 -2.302 5.534 1.00 93.38 73 ILE A N 1
ATOM 552 C CA . ILE A 1 73 ? 4.958 -1.597 6.285 1.00 93.38 73 ILE A CA 1
ATOM 553 C C . ILE A 1 73 ? 4.429 -2.548 7.367 1.00 93.38 73 ILE A C 1
ATOM 555 O O . ILE A 1 73 ? 3.881 -3.606 7.038 1.00 93.38 73 ILE A O 1
ATOM 559 N N . PRO A 1 74 ? 4.589 -2.203 8.657 1.00 91.12 74 PRO A N 1
ATOM 560 C CA . PRO A 1 74 ? 4.041 -2.996 9.746 1.00 91.12 74 PRO A CA 1
ATOM 561 C C . PRO A 1 74 ? 2.517 -3.100 9.658 1.00 91.12 74 PRO A C 1
ATOM 563 O O . PRO A 1 74 ? 1.826 -2.113 9.410 1.00 91.12 74 PRO A O 1
ATOM 566 N N . ILE A 1 75 ? 2.003 -4.304 9.898 1.00 92.88 75 ILE A N 1
ATOM 567 C CA . ILE A 1 75 ? 0.568 -4.553 10.046 1.00 92.88 75 ILE A CA 1
ATOM 568 C C . ILE A 1 75 ? 0.207 -4.310 11.510 1.00 92.88 75 ILE A C 1
ATOM 570 O O . ILE A 1 75 ? 0.831 -4.888 12.400 1.00 92.88 75 ILE A O 1
ATOM 574 N N . GLU A 1 76 ? -0.791 -3.467 11.757 1.00 93.12 76 GLU A N 1
ATOM 575 C CA . GLU A 1 76 ? -1.254 -3.148 13.11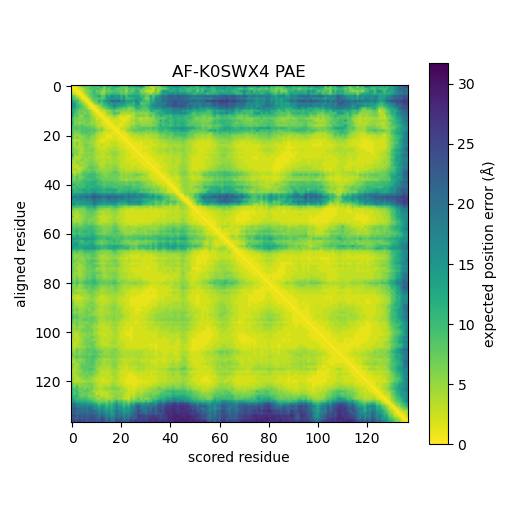2 1.00 93.12 76 GLU A CA 1
ATOM 576 C C . GLU A 1 76 ? -2.239 -4.204 13.614 1.00 93.12 76 GLU A C 1
ATOM 578 O O . GLU A 1 76 ? -2.162 -4.648 14.760 1.00 93.12 76 GLU A O 1
ATOM 583 N N . SER A 1 77 ? -3.148 -4.633 12.739 1.00 91.81 77 SER A N 1
ATOM 584 C CA . SER A 1 77 ? -4.133 -5.670 13.021 1.00 91.81 77 SER A CA 1
ATOM 585 C C . SER A 1 77 ? -4.555 -6.393 11.742 1.00 91.81 77 SER A C 1
ATOM 587 O O . SER A 1 77 ? -4.504 -5.844 10.640 1.00 91.81 77 SER A O 1
ATOM 589 N N . LEU A 1 78 ? -4.972 -7.647 11.902 1.00 91.00 78 LEU A N 1
ATOM 590 C CA . LEU A 1 78 ? -5.620 -8.446 10.869 1.00 91.00 78 LEU A CA 1
ATOM 591 C C . LEU A 1 78 ? -6.702 -9.295 11.535 1.00 91.00 78 LEU A C 1
ATOM 593 O O . LEU A 1 78 ? -6.397 -10.124 12.392 1.00 91.00 78 LEU A O 1
ATOM 597 N N . ASP A 1 79 ? -7.949 -9.098 11.128 1.00 90.25 79 ASP A N 1
ATOM 598 C CA . ASP A 1 79 ? -9.050 -9.994 11.458 1.00 90.25 79 ASP A CA 1
ATOM 599 C C . ASP A 1 79 ? -9.143 -11.083 10.382 1.00 90.25 79 ASP A C 1
ATOM 601 O O . ASP A 1 79 ? -9.583 -10.835 9.261 1.00 90.25 79 ASP A O 1
ATOM 605 N N . TYR A 1 80 ? -8.728 -12.307 10.718 1.00 86.81 80 TYR A N 1
ATOM 606 C CA . TYR A 1 80 ? -8.789 -13.453 9.803 1.00 86.81 80 TYR A CA 1
ATOM 607 C C . TYR A 1 80 ? -10.224 -13.844 9.416 1.00 86.81 80 TYR A C 1
ATOM 609 O O . TYR A 1 80 ? -10.423 -14.427 8.350 1.00 86.81 80 TYR A O 1
ATOM 617 N N . GLY A 1 81 ? -11.221 -13.536 10.254 1.00 86.50 81 GLY A N 1
ATOM 618 C CA . GLY A 1 81 ? -12.620 -13.871 10.003 1.00 86.50 81 GLY A CA 1
ATOM 619 C C . GLY A 1 81 ? -13.267 -12.976 8.948 1.00 86.50 81 GLY A C 1
ATOM 620 O O . GLY A 1 81 ? -14.037 -13.467 8.120 1.00 86.50 81 GLY A O 1
ATOM 621 N N . SER A 1 82 ? -12.948 -11.680 8.961 1.00 88.88 82 SER A N 1
ATOM 622 C CA . SER A 1 82 ? -13.435 -10.712 7.966 1.00 88.88 82 SER A CA 1
ATOM 623 C C . SER A 1 82 ? -12.459 -10.467 6.811 1.00 88.88 82 SER A C 1
ATOM 625 O O . SER A 1 82 ? -12.882 -10.020 5.749 1.00 88.88 82 SER A O 1
ATOM 627 N N . GLY A 1 83 ? -11.173 -10.772 6.994 1.00 89.38 83 GLY A N 1
ATOM 628 C CA . GLY A 1 83 ? -10.103 -10.397 6.069 1.00 89.38 83 GLY A CA 1
ATOM 629 C C . GLY A 1 83 ? -9.686 -8.929 6.180 1.00 89.38 83 GLY A C 1
ATOM 630 O O . GLY A 1 83 ? -8.906 -8.467 5.348 1.00 89.38 83 GLY A O 1
ATOM 631 N N . LEU A 1 84 ? -10.185 -8.196 7.179 1.00 92.25 84 LEU A N 1
ATOM 632 C CA . LEU A 1 84 ? -9.903 -6.778 7.353 1.00 92.25 84 LEU A CA 1
ATOM 633 C C . LEU A 1 84 ? -8.536 -6.577 8.016 1.00 92.25 84 LEU A C 1
ATOM 635 O O . LEU A 1 84 ? -8.293 -7.022 9.139 1.00 92.25 84 LEU A O 1
ATOM 639 N N . LEU A 1 85 ? -7.648 -5.886 7.312 1.00 92.56 85 LEU A N 1
ATOM 640 C CA . LEU A 1 85 ? -6.307 -5.526 7.752 1.00 92.56 85 LEU A CA 1
ATOM 641 C C . LEU A 1 85 ? -6.219 -4.018 7.992 1.00 92.56 85 LEU A C 1
ATOM 643 O O . LEU A 1 85 ? -6.693 -3.246 7.163 1.00 92.56 85 LEU A O 1
ATOM 647 N N . THR A 1 86 ? -5.540 -3.589 9.055 1.00 93.81 86 THR A N 1
ATOM 648 C CA . THR A 1 86 ? -5.250 -2.169 9.314 1.00 93.81 86 THR A CA 1
ATOM 649 C C . THR A 1 86 ? -3.746 -1.922 9.346 1.00 93.81 86 THR A C 1
ATOM 651 O O . THR A 1 86 ? -2.973 -2.712 9.898 1.00 93.81 86 THR A O 1
ATOM 654 N N . PHE A 1 87 ? -3.319 -0.819 8.736 1.00 93.88 87 PHE A N 1
ATOM 655 C CA . PHE A 1 87 ? -1.934 -0.362 8.766 1.00 93.88 87 PHE A CA 1
ATOM 656 C C . PHE A 1 87 ? -1.844 1.156 8.652 1.00 93.88 87 PHE A C 1
ATOM 658 O O . PHE A 1 87 ? -2.720 1.800 8.073 1.00 93.88 87 PHE A O 1
ATOM 665 N N . THR A 1 88 ? -0.730 1.713 9.118 1.00 94.38 88 THR A N 1
ATOM 666 C CA . THR A 1 88 ? -0.373 3.112 8.887 1.00 94.38 88 THR A CA 1
ATOM 667 C C . THR A 1 88 ? 0.791 3.193 7.911 1.00 94.38 88 THR A C 1
ATOM 669 O O . THR A 1 88 ? 1.802 2.502 8.049 1.00 94.38 88 THR A O 1
ATOM 672 N N . THR A 1 89 ? 0.651 4.025 6.882 1.00 93.44 89 THR A N 1
ATOM 673 C CA . THR A 1 89 ? 1.737 4.273 5.932 1.00 93.44 89 THR A CA 1
ATOM 674 C C . THR A 1 89 ? 2.930 4.936 6.627 1.00 93.44 89 THR A C 1
ATOM 676 O O . THR A 1 89 ? 2.757 5.747 7.538 1.00 93.44 89 THR A O 1
ATOM 679 N N . PRO A 1 90 ? 4.165 4.644 6.195 1.00 94.00 90 PRO A N 1
ATOM 680 C CA . PRO A 1 90 ? 5.353 5.235 6.798 1.00 94.00 90 PRO A CA 1
ATOM 681 C C . PRO A 1 90 ? 5.422 6.756 6.617 1.00 94.00 90 PRO A C 1
ATOM 683 O O . PRO A 1 90 ? 4.839 7.328 5.691 1.00 94.00 90 PRO A O 1
ATOM 686 N N . SER A 1 91 ? 6.216 7.407 7.467 1.00 94.75 91 SER A N 1
ATOM 687 C CA . SER A 1 91 ? 6.613 8.798 7.261 1.00 94.75 91 SER A CA 1
ATOM 688 C C . SER A 1 91 ? 7.515 8.904 6.028 1.00 94.75 91 SER A C 1
ATOM 690 O O . SER A 1 91 ? 8.615 8.344 6.002 1.00 94.75 91 SER A O 1
ATOM 692 N N . ALA A 1 92 ? 7.073 9.635 4.998 1.00 93.06 92 ALA A N 1
ATOM 693 C CA . ALA A 1 92 ? 7.891 9.837 3.803 1.00 93.06 92 ALA A CA 1
ATOM 694 C C . ALA A 1 92 ? 9.174 10.615 4.081 1.00 93.06 92 ALA A C 1
ATOM 696 O O . ALA A 1 92 ? 10.169 10.395 3.400 1.00 93.06 92 ALA A O 1
ATOM 697 N N . GLU A 1 93 ? 9.160 11.516 5.063 1.00 93.50 93 GLU A N 1
ATOM 698 C CA . GLU A 1 93 ? 10.348 12.275 5.443 1.00 93.50 93 GLU A CA 1
ATOM 699 C C . GLU A 1 93 ? 11.384 11.367 6.113 1.00 93.50 93 GLU A C 1
ATOM 701 O O . GLU A 1 93 ? 12.552 11.378 5.730 1.00 93.50 93 GLU A O 1
ATOM 706 N N . GLU A 1 94 ? 10.942 10.528 7.053 1.00 93.31 94 GLU A N 1
ATOM 707 C CA . GLU A 1 94 ? 11.816 9.624 7.806 1.00 93.31 94 GLU A CA 1
ATOM 708 C C . GLU A 1 94 ? 12.447 8.554 6.908 1.00 93.31 94 GLU A C 1
ATOM 710 O O . GLU A 1 94 ? 13.653 8.319 6.976 1.00 93.31 94 GLU A O 1
ATOM 715 N N . LEU A 1 95 ? 11.647 7.938 6.030 1.00 91.75 95 LEU A N 1
ATOM 716 C CA . LEU A 1 95 ? 12.107 6.877 5.128 1.00 91.75 95 LEU A CA 1
ATOM 717 C C . LEU A 1 95 ? 12.544 7.387 3.747 1.00 91.75 95 LEU A C 1
ATOM 719 O O . LEU A 1 95 ? 12.852 6.582 2.868 1.00 91.75 95 LEU A O 1
ATOM 723 N N . GLN A 1 96 ? 12.577 8.708 3.538 1.00 91.56 96 GLN A N 1
ATOM 724 C CA . GLN A 1 96 ? 12.931 9.346 2.263 1.00 91.56 96 GLN A CA 1
ATOM 725 C C . GLN A 1 96 ? 12.128 8.801 1.065 1.00 91.56 96 GLN A C 1
ATOM 727 O O . GLN A 1 96 ? 12.654 8.590 -0.032 1.00 91.56 96 GLN A O 1
ATOM 732 N N . ILE A 1 97 ? 10.831 8.564 1.275 1.00 92.44 97 ILE A N 1
ATOM 733 C CA . ILE A 1 97 ? 9.913 8.085 0.239 1.00 92.44 97 ILE A CA 1
ATOM 734 C C . ILE A 1 97 ? 9.616 9.244 -0.704 1.00 92.44 97 ILE A C 1
ATOM 736 O O . ILE A 1 97 ? 9.078 10.278 -0.309 1.00 92.44 97 ILE A O 1
ATOM 740 N N . ILE A 1 98 ? 9.966 9.071 -1.974 1.00 92.44 98 ILE A N 1
ATOM 741 C CA . ILE A 1 98 ? 9.754 10.102 -2.988 1.00 92.44 98 ILE A CA 1
ATOM 742 C C . I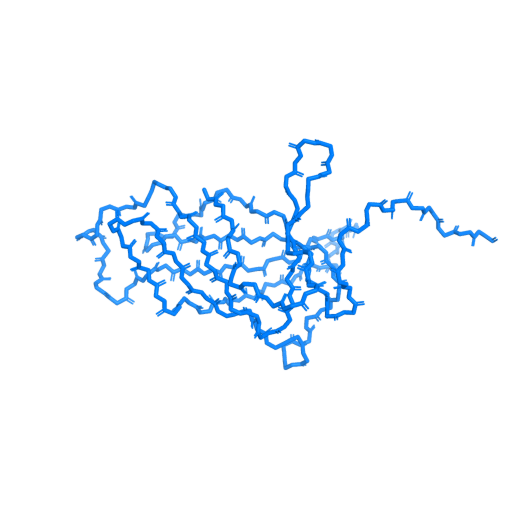LE A 1 98 ? 8.362 10.001 -3.626 1.00 92.44 98 ILE A C 1
ATOM 744 O O . ILE A 1 98 ? 7.846 8.898 -3.801 1.00 92.44 98 ILE A O 1
ATOM 748 N N . PRO A 1 99 ? 7.758 11.121 -4.059 1.00 92.62 99 PRO A N 1
ATOM 749 C CA . PRO A 1 99 ? 6.481 11.080 -4.759 1.00 92.62 99 PRO A CA 1
ATOM 750 C C . PRO A 1 99 ? 6.544 10.246 -6.044 1.00 92.62 99 PRO A C 1
ATOM 752 O O . PRO A 1 99 ? 7.253 10.602 -6.989 1.00 92.62 99 PRO A O 1
ATOM 755 N N . ALA A 1 100 ? 5.819 9.128 -6.096 1.00 91.94 100 ALA A N 1
ATOM 756 C CA . ALA A 1 100 ? 5.835 8.217 -7.241 1.00 91.94 100 ALA A CA 1
ATOM 757 C C . ALA A 1 100 ? 4.652 7.235 -7.228 1.00 91.94 100 ALA A C 1
ATOM 759 O O . ALA A 1 100 ? 3.807 7.237 -6.330 1.00 91.94 100 ALA A O 1
ATOM 760 N N . PHE A 1 101 ? 4.608 6.382 -8.252 1.00 91.38 101 PHE A N 1
ATOM 761 C CA . PHE A 1 101 ? 3.777 5.186 -8.256 1.00 91.38 101 PHE A CA 1
ATOM 762 C C . PHE A 1 101 ? 4.537 4.001 -7.659 1.00 91.38 101 PHE A C 1
ATOM 764 O O . PHE A 1 101 ? 5.725 3.797 -7.927 1.00 91.38 101 PHE A O 1
ATOM 771 N N . TYR A 1 102 ? 3.805 3.213 -6.884 1.00 94.31 102 TYR A N 1
ATOM 772 C CA . TYR A 1 102 ? 4.276 2.051 -6.155 1.00 94.31 102 TYR A CA 1
ATOM 773 C C . TYR A 1 102 ? 3.328 0.871 -6.377 1.00 94.31 102 TYR A C 1
ATOM 775 O O . TYR A 1 102 ? 2.154 1.032 -6.727 1.00 94.31 102 TYR A O 1
ATOM 783 N N . HIS A 1 103 ? 3.846 -0.323 -6.130 1.00 94.81 103 HIS A N 1
ATOM 784 C CA . HIS A 1 103 ? 3.066 -1.531 -5.945 1.00 94.81 103 HIS A CA 1
ATOM 785 C C . HIS A 1 103 ? 3.007 -1.881 -4.465 1.00 94.81 103 HIS A C 1
ATOM 787 O O . HIS A 1 103 ? 4.047 -2.010 -3.824 1.00 94.81 103 HIS A O 1
ATOM 793 N N . LEU A 1 104 ? 1.792 -2.038 -3.947 1.00 95.31 104 LEU A N 1
ATOM 794 C CA . LEU A 1 104 ? 1.542 -2.528 -2.600 1.00 95.31 104 LEU A CA 1
ATOM 795 C C . LEU A 1 104 ? 1.185 -4.012 -2.664 1.00 95.31 104 LEU A C 1
ATOM 797 O O . LEU A 1 104 ? 0.265 -4.403 -3.387 1.00 95.31 104 LEU A O 1
ATOM 801 N N . PHE A 1 105 ? 1.909 -4.823 -1.903 1.00 95.31 105 PHE A N 1
ATOM 802 C CA . PHE A 1 105 ? 1.687 -6.255 -1.770 1.00 95.31 105 PHE A CA 1
ATOM 803 C C . PHE A 1 105 ? 1.372 -6.597 -0.323 1.00 95.31 105 PHE A C 1
ATOM 805 O O . PHE A 1 105 ? 2.135 -6.235 0.566 1.00 95.31 105 PHE A O 1
ATOM 812 N N . TYR A 1 106 ? 0.313 -7.371 -0.106 1.00 94.88 106 TYR A N 1
ATOM 813 C CA . TYR A 1 106 ? 0.200 -8.201 1.086 1.00 94.88 106 TYR A CA 1
ATOM 814 C C . TYR A 1 106 ? 0.923 -9.523 0.842 1.00 94.88 106 TYR A C 1
ATOM 816 O O . TYR A 1 106 ? 0.716 -10.163 -0.190 1.00 94.88 106 TYR A O 1
ATOM 824 N N . ILE A 1 107 ? 1.779 -9.922 1.772 1.00 93.56 107 ILE A N 1
ATOM 825 C CA . ILE A 1 107 ? 2.472 -11.206 1.773 1.00 93.56 107 ILE A CA 1
ATOM 826 C C . ILE A 1 107 ? 1.974 -11.965 2.996 1.00 93.56 107 ILE A C 1
ATOM 828 O O . ILE A 1 107 ? 2.134 -11.496 4.123 1.00 93.56 107 ILE A O 1
ATOM 832 N N . ASP A 1 108 ? 1.357 -13.123 2.770 1.00 91.88 108 ASP A N 1
ATOM 833 C CA . ASP A 1 108 ? 0.774 -13.905 3.856 1.00 91.88 108 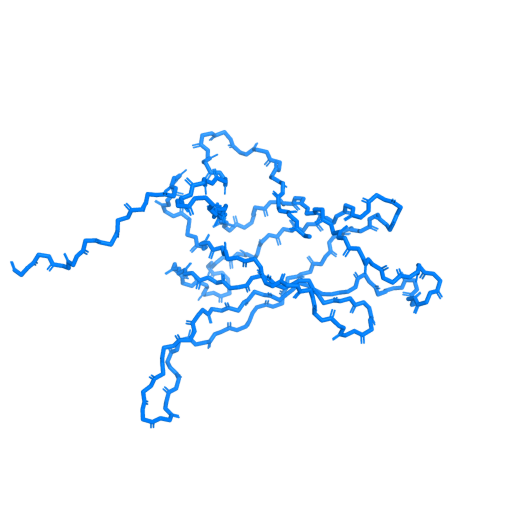ASP A CA 1
ATOM 834 C C . ASP A 1 108 ? 1.840 -14.482 4.805 1.00 91.88 108 ASP A C 1
ATOM 836 O O . ASP A 1 108 ? 3.049 -14.441 4.554 1.00 91.88 108 ASP A O 1
ATOM 840 N N . CYS A 1 109 ? 1.388 -15.074 5.908 1.00 90.38 109 CYS A N 1
ATOM 841 C CA . CYS A 1 109 ? 2.261 -15.686 6.911 1.00 90.38 109 CYS A CA 1
ATOM 842 C C . CYS A 1 109 ? 3.157 -16.825 6.362 1.00 90.38 109 CYS A C 1
ATOM 844 O O . CYS A 1 109 ? 4.109 -17.237 7.031 1.00 90.38 109 CYS A O 1
ATOM 846 N N . LYS A 1 110 ? 2.862 -17.340 5.157 1.00 90.38 110 LYS A N 1
ATOM 847 C CA . LYS A 1 110 ? 3.608 -18.394 4.451 1.00 90.38 110 LYS A CA 1
ATOM 848 C C . LYS A 1 110 ? 4.533 -17.835 3.366 1.00 90.38 110 LYS A C 1
ATOM 850 O O . LYS A 1 110 ? 5.216 -18.612 2.701 1.00 90.38 110 LYS A O 1
ATOM 855 N N . GLY A 1 111 ? 4.582 -16.515 3.191 1.00 89.94 111 GLY A N 1
ATOM 856 C CA . GLY A 1 111 ? 5.419 -15.850 2.197 1.00 89.94 111 GLY A CA 1
ATOM 857 C C . GLY A 1 111 ? 4.799 -15.777 0.801 1.00 89.94 111 GLY A C 1
ATOM 858 O O . GLY A 1 111 ? 5.508 -15.461 -0.155 1.00 89.94 111 GLY A O 1
ATOM 859 N N . LYS A 1 112 ? 3.503 -16.073 0.640 1.00 91.62 112 LYS A N 1
ATOM 860 C CA . LYS A 1 112 ? 2.819 -15.964 -0.651 1.00 91.62 112 LYS A CA 1
ATOM 861 C C . LYS A 1 112 ? 2.317 -14.527 -0.853 1.00 91.62 112 LYS A C 1
ATOM 863 O O . LYS A 1 112 ? 1.472 -14.071 -0.081 1.00 91.62 112 LYS A O 1
ATOM 868 N N . PRO A 1 113 ? 2.775 -13.814 -1.898 1.00 92.56 113 PRO A N 1
ATOM 869 C CA . PRO A 1 113 ? 2.267 -12.487 -2.208 1.00 92.56 113 PRO A CA 1
ATOM 870 C C . PRO A 1 113 ? 0.870 -12.557 -2.836 1.00 92.56 113 PRO A C 1
ATOM 872 O O . PRO A 1 113 ? 0.580 -13.409 -3.685 1.00 92.56 113 PRO A O 1
ATOM 875 N N . ALA A 1 114 ? 0.018 -11.613 -2.455 1.00 91.12 114 ALA A N 1
ATOM 876 C CA . ALA A 1 114 ? -1.216 -11.292 -3.149 1.00 91.12 114 ALA A CA 1
ATOM 877 C C . ALA A 1 114 ? -0.929 -10.574 -4.479 1.00 91.12 114 ALA A C 1
ATOM 879 O O . ALA A 1 114 ? 0.202 -10.199 -4.803 1.00 91.12 114 ALA A O 1
ATOM 880 N N . LYS A 1 115 ? -1.983 -10.358 -5.269 1.00 90.12 115 LYS A N 1
ATOM 881 C CA . LYS A 1 115 ? -1.899 -9.482 -6.438 1.00 90.12 115 LYS A CA 1
ATOM 882 C C . LYS A 1 115 ? -1.589 -8.055 -5.977 1.00 90.12 115 LYS A C 1
ATOM 884 O O . LYS A 1 115 ? -2.211 -7.573 -5.038 1.00 90.12 115 LYS A O 1
ATOM 889 N N . ALA A 1 116 ? -0.655 -7.398 -6.661 1.00 89.62 116 ALA A N 1
ATOM 890 C CA . ALA A 1 116 ? -0.274 -6.029 -6.343 1.00 89.62 116 ALA A CA 1
ATOM 891 C C . ALA A 1 116 ? -1.418 -5.045 -6.605 1.00 89.62 116 ALA A C 1
ATOM 893 O O . ALA A 1 116 ? -2.036 -5.095 -7.674 1.00 89.62 116 ALA A O 1
ATOM 894 N N . GLU A 1 117 ? -1.599 -4.091 -5.695 1.00 90.94 117 GLU A N 1
ATOM 895 C CA . GLU A 1 117 ? -2.391 -2.890 -5.951 1.00 90.94 117 GLU A CA 1
ATOM 896 C C . GLU A 1 117 ? -1.479 -1.730 -6.350 1.00 90.94 117 GLU A C 1
ATOM 898 O O . GLU A 1 117 ? -0.382 -1.548 -5.817 1.00 90.94 117 GLU A O 1
ATOM 903 N N . SER A 1 118 ? -1.913 -0.955 -7.346 1.00 89.88 118 SER A N 1
ATOM 904 C CA . SER A 1 118 ? -1.159 0.212 -7.812 1.00 89.88 118 SER A CA 1
ATOM 905 C C . SER A 1 118 ? -1.571 1.440 -7.018 1.00 89.88 118 SER A C 1
ATOM 907 O O . SER A 1 118 ? -2.732 1.852 -7.054 1.00 89.88 118 SER A O 1
ATOM 909 N N . VAL A 1 119 ? -0.603 2.050 -6.344 1.00 92.12 119 VAL A N 1
ATOM 910 C CA . VAL A 1 119 ? -0.832 3.193 -5.463 1.00 92.12 119 VAL A CA 1
ATOM 911 C C . VAL A 1 119 ? 0.088 4.348 -5.846 1.00 92.12 119 VAL A C 1
ATOM 913 O O . VAL A 1 119 ? 1.199 4.138 -6.333 1.00 92.12 119 VAL A O 1
ATOM 916 N N . ARG A 1 120 ? -0.364 5.582 -5.653 1.00 92.38 120 ARG A N 1
ATOM 917 C CA . ARG A 1 120 ? 0.480 6.777 -5.694 1.00 92.38 120 ARG A CA 1
ATOM 918 C C . ARG A 1 120 ? 0.770 7.188 -4.262 1.00 92.38 120 ARG A C 1
ATOM 920 O O . ARG A 1 120 ? -0.173 7.367 -3.506 1.00 92.38 120 ARG A O 1
ATOM 927 N N . PHE A 1 121 ? 2.035 7.373 -3.915 1.00 92.88 121 PHE A N 1
ATOM 928 C CA . PHE A 1 121 ? 2.425 7.932 -2.623 1.00 92.88 121 PHE A CA 1
ATOM 929 C C . PHE A 1 121 ? 2.843 9.386 -2.843 1.00 92.88 121 PHE A C 1
ATOM 931 O O . PHE A 1 121 ? 3.803 9.613 -3.577 1.00 92.88 121 PHE A O 1
ATOM 938 N N . ASP A 1 122 ? 2.114 10.367 -2.301 1.00 93.12 122 ASP A N 1
ATOM 939 C CA . ASP A 1 122 ? 2.411 11.796 -2.511 1.00 93.12 122 ASP A CA 1
ATOM 940 C C . ASP A 1 122 ? 1.663 12.707 -1.520 1.00 93.12 122 ASP A C 1
ATOM 942 O O . ASP A 1 122 ? 0.463 12.918 -1.659 1.00 93.12 122 ASP A O 1
ATOM 946 N N . ASN A 1 123 ? 2.378 13.321 -0.571 1.00 89.50 123 ASN A N 1
ATOM 947 C CA . ASN A 1 123 ? 1.775 14.225 0.421 1.00 89.50 123 ASN A CA 1
ATOM 948 C C . ASN A 1 123 ? 1.243 15.541 -0.178 1.00 89.50 123 ASN A C 1
ATOM 950 O O . ASN A 1 123 ? 0.460 16.233 0.469 1.00 89.50 123 ASN A O 1
ATOM 954 N N . ASN A 1 124 ? 1.683 15.925 -1.381 1.00 88.56 124 ASN A N 1
ATOM 955 C CA . ASN A 1 124 ? 1.367 17.231 -1.970 1.00 88.56 124 ASN A CA 1
ATOM 956 C C . ASN A 1 124 ? 0.123 17.202 -2.866 1.00 88.56 124 ASN A C 1
ATOM 958 O O . ASN A 1 124 ? -0.213 18.201 -3.509 1.00 88.56 124 ASN A O 1
ATOM 962 N N . VAL A 1 125 ? -0.550 16.058 -2.963 1.00 85.06 125 VAL A N 1
ATOM 963 C CA . VAL A 1 125 ? -1.660 15.849 -3.886 1.00 85.06 125 VAL A CA 1
ATOM 964 C C . VAL A 1 125 ? -2.897 15.463 -3.113 1.00 85.06 125 VAL A C 1
ATOM 966 O O . VAL A 1 125 ? -2.863 14.543 -2.332 1.00 85.06 125 VAL A O 1
ATOM 969 N N . LEU A 1 126 ? -4.018 16.131 -3.373 1.00 82.56 126 LEU A N 1
ATOM 970 C CA . LEU A 1 126 ? -5.297 15.801 -2.728 1.00 82.56 126 LEU A CA 1
ATOM 971 C C . LEU A 1 126 ? -6.202 14.927 -3.613 1.00 82.56 126 LEU A C 1
ATOM 973 O O . LEU A 1 126 ? -7.228 14.425 -3.163 1.00 82.56 126 LEU A O 1
ATOM 977 N N . THR A 1 127 ? -5.869 14.795 -4.905 1.00 78.62 127 THR A N 1
ATOM 978 C CA . THR A 1 127 ? -6.698 14.094 -5.903 1.00 78.62 127 THR A CA 1
ATOM 979 C C . THR A 1 127 ? -5.858 13.391 -6.967 1.00 78.62 127 THR A C 1
ATOM 981 O O . THR A 1 127 ? -4.861 13.936 -7.445 1.00 78.62 127 THR A O 1
ATOM 984 N N . LEU A 1 128 ? -6.297 12.219 -7.426 1.00 76.19 128 LEU A N 1
ATOM 985 C CA . LEU A 1 128 ? -5.627 11.455 -8.482 1.00 76.19 128 LEU A CA 1
ATOM 986 C C . LEU A 1 128 ? -5.975 11.989 -9.876 1.00 76.19 128 LEU A C 1
ATOM 988 O O . LEU A 1 128 ? -6.734 11.413 -10.652 1.00 76.19 128 LEU A O 1
ATOM 992 N N . ARG A 1 129 ? -5.375 13.113 -10.260 1.00 67.75 129 ARG A N 1
ATOM 993 C CA . ARG A 1 129 ? -5.566 13.630 -11.620 1.00 67.75 129 ARG A CA 1
ATOM 994 C C . ARG A 1 129 ? -4.776 12.793 -12.622 1.00 67.75 129 ARG A C 1
ATOM 996 O O . ARG A 1 129 ? -3.547 12.827 -12.636 1.00 67.75 129 ARG A O 1
ATOM 1003 N N . GLY A 1 130 ? -5.480 12.103 -13.515 1.00 55.66 130 GLY A N 1
ATOM 1004 C CA . GLY A 1 130 ? -4.879 11.545 -14.720 1.00 55.66 130 GLY A CA 1
ATOM 1005 C C . GLY A 1 130 ? -4.385 12.679 -15.622 1.00 55.66 130 GLY A C 1
ATOM 1006 O O . GLY A 1 130 ? -5.173 13.303 -16.325 1.00 55.66 130 GLY A O 1
ATOM 1007 N N . ARG A 1 131 ? -3.086 12.979 -15.598 1.00 47.28 131 ARG A N 1
ATOM 1008 C CA . ARG A 1 131 ? -2.430 13.766 -16.648 1.00 47.28 131 ARG A CA 1
ATOM 1009 C C . ARG A 1 131 ? -1.119 13.096 -17.022 1.00 47.28 131 ARG A C 1
ATOM 1011 O O . ARG A 1 131 ? -0.105 13.304 -16.371 1.00 47.28 131 ARG A O 1
ATOM 1018 N N . ALA A 1 132 ? -1.145 12.342 -18.112 1.00 41.81 132 ALA A N 1
ATOM 1019 C CA . ALA A 1 132 ? 0.035 12.176 -18.943 1.00 41.81 132 ALA A CA 1
ATOM 1020 C C . ALA A 1 132 ? 0.064 13.373 -19.903 1.00 41.81 132 ALA A C 1
ATOM 1022 O O . ALA A 1 132 ? -0.426 13.288 -21.024 1.00 41.81 132 ALA A O 1
ATOM 1023 N N . ALA A 1 133 ? 0.530 14.528 -19.429 1.00 40.72 133 ALA A N 1
ATOM 1024 C CA . ALA A 1 133 ? 0.915 15.606 -20.331 1.00 40.72 133 ALA A CA 1
ATOM 1025 C C . ALA A 1 133 ? 2.441 15.539 -20.469 1.00 40.72 133 ALA A C 1
ATOM 1027 O O . ALA A 1 133 ? 3.118 15.559 -19.437 1.00 40.72 133 ALA A O 1
ATOM 1028 N N . PRO A 1 134 ? 2.997 15.413 -21.688 1.00 37.53 134 PRO A N 1
ATOM 1029 C CA . PRO A 1 134 ? 4.434 15.573 -21.868 1.00 37.53 134 PRO A CA 1
ATOM 1030 C C . PRO A 1 134 ? 4.851 16.966 -21.366 1.00 37.53 134 PRO A C 1
ATOM 1032 O O . PRO A 1 134 ? 4.033 17.892 -21.425 1.00 37.53 134 PRO A O 1
ATOM 1035 N N . PRO A 1 135 ? 6.086 17.139 -20.857 1.00 36.31 135 PRO A N 1
ATOM 1036 C CA . PRO A 1 135 ? 6.581 18.466 -20.518 1.00 36.31 135 PRO A CA 1
ATOM 1037 C C . PRO A 1 135 ? 6.454 19.359 -21.756 1.00 36.31 135 PRO A C 1
ATOM 1039 O O . PRO A 1 135 ? 6.878 18.974 -22.848 1.00 36.31 135 PRO A O 1
ATOM 1042 N N . SER A 1 136 ? 5.812 20.518 -21.602 1.00 55.38 136 SER A N 1
ATOM 1043 C CA . SER A 1 136 ? 5.834 21.556 -22.631 1.00 55.38 136 SER A CA 1
ATOM 1044 C C . SER A 1 136 ? 7.292 21.941 -22.867 1.00 55.38 136 SER A C 1
ATOM 1046 O O . SER A 1 136 ? 7.974 22.300 -21.903 1.00 55.38 136 SER A O 1
ATOM 1048 N N . GLN A 1 137 ? 7.749 21.793 -24.112 1.00 45.44 137 GLN A N 1
ATOM 1049 C CA . GLN A 1 137 ? 9.054 22.283 -24.560 1.00 45.44 137 GLN A CA 1
ATOM 1050 C C . GLN A 1 137 ? 9.130 23.804 -24.453 1.00 45.44 137 GLN A C 1
ATOM 1052 O O . GLN A 1 137 ? 8.079 24.454 -24.673 1.00 45.44 137 GLN A O 1
#

pLDDT: mean 84.32, std 13.34, range [36.31, 96.06]

Sequence (137 aa):
MSLVSVAEQGLSFIQSIGNKNHYLLHSSMTIEMDLDGLPAEESCTNDRLGTLALIKLASNTHGWDNGQQLFDIPIESLDYGSGLLTFTTPSAEELQIIPAFYHLFYIDCKGKPAKAESVRFDNNVLTLRGRAAPPSQ

Radius of gyration: 16.06 Å; Cα contacts (8 Å, |Δi|>4): 270; chains: 1; bounding box: 35×45×41 Å

Organism: Thalassiosira oceanica (NCBI:txid159749)

Secondary structure (DSSP, 8-state):
-EEEE-PPTT---EEEETTEEEEEE-TT-EEEEE--SPPPGGGS-TT---EEEEEEPP-EETTEESS--EEEE-EEEEETTTTEEEEEPPPTTTTT--SEEEEEEEE-TTSPBPPPEEEEE-TT-SS-----PPPP-

InterPro domains:
  IPR013783 Immunoglobulin-like fold [G3DSA:2.60.40.10] (14-126)
  IPR014756 Immunoglobulin E-set [SSF81296] (48-121)
  IPR015202 Galactose oxidase-like, Early set domain [PF09118] (27-120)

Solvent-accessible surface area (backbone atoms only — not comparable to full-atom values): 8252 Å² total; per-residue (Å²): 107,50,83,44,71,68,82,60,92,85,53,44,45,66,43,76,57,94,94,38,79,38,35,52,40,44,54,64,38,57,35,36,30,44,50,64,86,73,77,61,68,89,80,32,62,97,89,44,90,41,46,33,40,40,32,35,57,70,50,74,56,98,94,41,73,85,38,62,47,80,42,82,39,67,70,76,46,68,42,81,90,77,25,45,28,34,33,50,38,64,51,34,78,83,71,65,58,68,76,44,54,28,35,40,28,51,24,41,62,86,69,53,66,52,82,67,45,58,32,34,41,37,79,91,55,55,59,83,74,92,70,94,67,77,82,83,129

Foldseek 3Di:
DAKDFPDDPLAPQWDQDPNDIEGEAEAQGKIKDADDDADDPVVADPVFAFWKKKWWDWDDDPRDTPTTDIDIWDWPDADPVRSITMTTHHGCVVVVPDFGKIWIWTQHSVRRTDDTHIYTYDNVDRDDDDDPDDPDD

Nearest PDB structures (foldseek):
  5c92-assembly1_A  TM=7.411E-01  e=3.224E-04  Colletotrichum graminicola M1.001
  1ern-assembly1_B  TM=4.854E-01  e=8.541E-01  Homo sapiens
  4ns0-assembly1_A  TM=2.797E-01  e=5.529E-01  Rattus norvegicus
  6fb4-assembly1_B  TM=3.428E-01  e=1.731E+00  Homo sapiens
  2z0u-assembly1_A  TM=2.898E-01  e=1.930E+00  Homo sapiens

Mean predicted aligned error: 6.83 Å